Protein AF-A0A6J8CSI6-F1 (afdb_monomer_lite)

Sequence (151 aa):
MTGPKVNTLQDPSQQETFNSVSVGCPEGFSSGYVRWDTKDNSYSRCNQASGYYPSGTYSTDIKMDFCCRNDSDPSIPITLPRDQPLYLVRNNGSKQCQQVNGMTSKEEYITWDNANNSQLYKNYKITSDIHPLVNVTSDFDITMYFCYYYK

Organism: Mytilus coruscus (NCBI:txid42192)

Secondary structure (DSSP, 8-state):
-----------SS-SS--S-TTS-PPTTPEEEEEEEEBS-TT-TTS----SS--SEEESSEEEEEEEE---S-TTSPBP---SS-EEEEPBTT-SSPPPBTT-EEEEEEEEE-B-SSTTTGGG-EE--SS-B-EEE-TT--EEEEEEEEE-

InterPro domains:
  IPR031569 Apextrin, C-terminal domain [PF16977] (24-149)

Radius of gyration: 15.81 Å; chains: 1; bounding box: 42×31×40 Å

pLDDT: mean 73.25, std 20.25, range [21.98, 97.12]

Structure (mmCIF, N/CA/C/O backbone):
data_AF-A0A6J8CSI6-F1
#
_entry.id   AF-A0A6J8CSI6-F1
#
loop_
_atom_site.group_PDB
_atom_site.id
_atom_site.type_symbol
_atom_site.label_atom_id
_atom_site.label_alt_id
_atom_site.label_comp_id
_atom_site.label_asym_id
_atom_site.label_entity_id
_atom_site.label_seq_id
_atom_site.pdbx_PDB_ins_code
_atom_site.Cartn_x
_atom_site.Cartn_y
_atom_site.Cartn_z
_atom_site.occupancy
_atom_site.B_iso_or_equiv
_atom_site.auth_seq_id
_atom_site.auth_comp_id
_atom_site.auth_asym_id
_atom_site.auth_atom_id
_atom_site.pdbx_PDB_model_num
ATOM 1 N N . MET A 1 1 ? 20.335 -11.585 10.496 1.00 26.05 1 MET A N 1
ATOM 2 C CA . MET A 1 1 ? 19.482 -10.433 10.848 1.00 26.05 1 MET A CA 1
ATOM 3 C C . MET A 1 1 ? 18.056 -10.831 10.525 1.00 26.05 1 MET A C 1
ATOM 5 O O . MET A 1 1 ? 17.753 -11.084 9.369 1.00 26.05 1 MET A O 1
ATOM 9 N N . THR A 1 2 ? 17.232 -11.046 11.543 1.00 24.75 2 THR A N 1
ATOM 10 C CA . THR A 1 2 ? 15.813 -11.387 11.397 1.00 24.75 2 THR A CA 1
ATOM 11 C C . THR A 1 2 ? 15.050 -10.125 11.014 1.00 24.75 2 THR A C 1
ATOM 13 O O . THR A 1 2 ? 14.902 -9.233 11.845 1.00 24.75 2 THR A O 1
ATOM 16 N N . GLY A 1 3 ? 14.626 -10.035 9.752 1.00 22.56 3 GLY A N 1
ATOM 17 C CA . GLY A 1 3 ? 13.708 -8.994 9.295 1.00 22.56 3 GLY A CA 1
ATOM 18 C C . GLY A 1 3 ? 12.338 -9.110 9.979 1.00 22.56 3 GLY A C 1
ATOM 19 O O . GLY A 1 3 ? 12.029 -10.160 10.559 1.00 22.56 3 GLY A O 1
ATOM 20 N N . PRO A 1 4 ? 11.523 -8.043 9.952 1.00 23.41 4 PRO A N 1
ATOM 21 C CA . PRO A 1 4 ? 10.185 -8.067 10.526 1.00 23.41 4 PRO A CA 1
ATOM 22 C C . PRO A 1 4 ? 9.361 -9.177 9.866 1.00 23.41 4 PRO A C 1
ATOM 24 O O . PRO A 1 4 ? 9.252 -9.256 8.644 1.00 23.41 4 PRO A O 1
ATOM 27 N N . LYS A 1 5 ? 8.796 -10.061 10.692 1.00 21.98 5 LYS A N 1
ATOM 28 C CA . LYS A 1 5 ? 7.799 -11.041 10.262 1.00 21.98 5 LYS A CA 1
ATOM 29 C C . LYS A 1 5 ? 6.536 -10.267 9.893 1.00 21.98 5 LYS A C 1
ATOM 31 O O . LYS A 1 5 ? 5.749 -9.931 10.773 1.00 21.98 5 LYS A O 1
ATOM 36 N N . VAL A 1 6 ? 6.364 -9.939 8.617 1.00 30.02 6 VAL A N 1
ATOM 37 C CA . VAL A 1 6 ? 5.088 -9.422 8.125 1.00 30.02 6 VAL A CA 1
ATOM 38 C C . VAL A 1 6 ? 4.149 -10.620 8.069 1.00 30.02 6 VAL A C 1
ATOM 40 O O . VAL A 1 6 ? 4.304 -11.495 7.222 1.00 30.02 6 VAL A O 1
ATOM 43 N N . ASN A 1 7 ? 3.224 -10.707 9.025 1.00 27.69 7 ASN A N 1
ATOM 44 C CA . ASN A 1 7 ? 2.122 -11.659 8.966 1.00 27.69 7 ASN A CA 1
ATOM 45 C C . ASN A 1 7 ? 1.284 -11.315 7.727 1.00 27.69 7 ASN A C 1
ATOM 47 O O . ASN A 1 7 ? 0.439 -10.424 7.767 1.00 27.69 7 ASN A O 1
ATOM 51 N N . THR A 1 8 ? 1.542 -11.986 6.608 1.00 34.19 8 THR A N 1
ATOM 52 C CA . THR A 1 8 ? 0.635 -11.993 5.461 1.00 34.19 8 THR A CA 1
ATOM 53 C C . THR A 1 8 ? -0.650 -12.671 5.916 1.00 34.19 8 THR A C 1
ATOM 55 O O . THR A 1 8 ? -0.656 -13.878 6.166 1.00 34.19 8 THR A O 1
ATOM 58 N N . LEU A 1 9 ? -1.713 -11.888 6.091 1.00 34.28 9 LEU A N 1
ATOM 59 C CA . LEU A 1 9 ? -3.034 -12.405 6.423 1.00 34.28 9 LEU A CA 1
ATOM 60 C C . LEU A 1 9 ? -3.472 -13.393 5.335 1.00 34.28 9 LEU A C 1
ATOM 62 O O . LEU A 1 9 ? -3.571 -13.050 4.159 1.00 34.28 9 LEU A O 1
ATOM 66 N N . GLN A 1 10 ? -3.701 -14.632 5.756 1.00 33.25 10 GLN A N 1
ATOM 67 C CA . GLN A 1 10 ? -4.345 -15.691 4.991 1.00 33.25 10 GLN A CA 1
ATOM 68 C C . GLN A 1 10 ? -5.776 -15.794 5.560 1.00 33.25 10 GLN A C 1
ATOM 70 O O . GLN A 1 10 ? -5.922 -16.113 6.733 1.00 33.25 10 GLN A O 1
ATOM 75 N N . ASP A 1 11 ? -6.760 -15.383 4.748 1.00 30.73 11 ASP A N 1
ATOM 76 C CA . ASP A 1 11 ? -8.250 -15.398 4.838 1.00 30.73 11 ASP A CA 1
ATOM 77 C C . ASP A 1 11 ? -8.899 -15.933 6.135 1.00 30.73 11 ASP A C 1
ATOM 79 O O . ASP A 1 11 ? -8.541 -17.023 6.588 1.00 30.73 11 ASP A O 1
ATOM 83 N N . PRO A 1 12 ? -9.942 -15.277 6.694 1.00 33.59 12 PRO A N 1
ATOM 84 C CA . PRO A 1 12 ? -11.258 -15.234 6.044 1.00 33.59 12 PRO A CA 1
ATOM 85 C C . PRO A 1 12 ? -11.983 -13.885 6.222 1.00 33.59 12 PRO A C 1
ATOM 87 O O . PRO A 1 12 ? -12.328 -13.504 7.340 1.00 33.59 12 PRO A O 1
ATOM 90 N N . SER A 1 13 ? -12.324 -13.223 5.117 1.00 32.31 13 SER A N 1
ATOM 91 C CA . SER A 1 13 ? -13.217 -12.048 5.023 1.00 32.31 13 SER A CA 1
ATOM 92 C C . SER A 1 13 ? -12.633 -10.661 5.375 1.00 32.31 13 SER A C 1
ATOM 94 O O . SER A 1 13 ? -12.119 -10.429 6.462 1.00 32.31 13 SER A O 1
ATOM 96 N N . GLN A 1 14 ? -12.884 -9.715 4.455 1.00 36.75 14 GLN A N 1
ATOM 97 C CA . GLN A 1 14 ? -12.783 -8.243 4.544 1.00 36.75 14 GLN A CA 1
ATOM 98 C C . GLN A 1 14 ? -11.458 -7.567 4.102 1.00 36.75 14 GLN A C 1
ATOM 100 O O . GLN A 1 14 ? -10.428 -7.664 4.751 1.00 36.75 14 GLN A O 1
ATOM 105 N N . GLN A 1 15 ? -11.601 -6.819 2.994 1.00 44.69 15 GLN A N 1
ATOM 106 C CA . GLN A 1 15 ? -10.930 -5.589 2.521 1.00 44.69 15 GLN A CA 1
ATOM 107 C C . GLN A 1 15 ? -9.385 -5.454 2.466 1.00 44.69 15 GLN A C 1
ATOM 109 O O . GLN A 1 15 ? -8.682 -5.466 3.466 1.00 44.69 15 GLN A O 1
ATOM 114 N N . GLU A 1 16 ? -8.939 -5.163 1.233 1.00 47.81 16 GLU A N 1
ATOM 115 C CA . GLU A 1 16 ? -7.626 -4.750 0.697 1.00 47.81 16 GLU A CA 1
ATOM 116 C C . GLU A 1 16 ? -6.418 -5.722 0.675 1.00 47.81 16 GLU A C 1
ATOM 118 O O . GLU A 1 16 ? -5.727 -5.972 1.658 1.00 47.81 16 GLU A O 1
ATOM 123 N N . THR A 1 17 ? -6.099 -6.142 -0.562 1.00 42.50 17 THR A N 1
ATOM 124 C CA . THR A 1 17 ? -4.914 -6.832 -1.119 1.00 42.50 17 THR A CA 1
ATOM 125 C C . THR A 1 17 ? -4.515 -8.179 -0.553 1.00 42.50 17 THR A C 1
ATOM 127 O O . THR A 1 17 ? -3.642 -8.320 0.299 1.00 42.50 17 THR A O 1
ATOM 130 N N . PHE A 1 18 ? -5.094 -9.196 -1.188 1.00 47.25 18 PHE A N 1
ATOM 131 C CA . PHE A 1 18 ? -4.645 -10.569 -1.101 1.00 47.25 18 PHE A CA 1
ATOM 132 C C . PHE A 1 18 ? -3.400 -10.815 -1.938 1.00 47.25 18 PHE A C 1
ATOM 134 O O . PHE A 1 18 ? -3.234 -10.293 -3.037 1.00 47.25 18 PHE A O 1
ATOM 141 N N . ASN A 1 19 ? -2.568 -11.688 -1.403 1.00 47.78 19 ASN A N 1
ATOM 142 C CA . ASN A 1 19 ? -1.268 -12.023 -1.931 1.00 47.78 19 ASN A CA 1
ATOM 143 C C . ASN A 1 19 ? -1.128 -13.545 -2.084 1.00 47.78 19 ASN A C 1
ATOM 145 O O . ASN A 1 19 ? -0.086 -14.144 -1.833 1.00 47.78 19 ASN A O 1
ATOM 149 N N . SER A 1 20 ? -2.211 -14.185 -2.524 1.00 43.81 20 SER A N 1
ATOM 150 C CA . SER A 1 20 ? -2.239 -15.583 -2.958 1.00 43.81 20 SER A CA 1
ATOM 151 C C . SER A 1 20 ? -3.244 -15.730 -4.101 1.00 43.81 20 SER A C 1
ATOM 153 O O . SER A 1 20 ? -4.402 -16.050 -3.866 1.00 43.81 20 SER A O 1
ATOM 155 N N . VAL A 1 21 ? -2.839 -15.449 -5.343 1.00 47.12 21 VAL A N 1
ATOM 156 C CA . VAL A 1 21 ? -3.699 -15.691 -6.518 1.00 47.12 21 VAL A CA 1
ATOM 157 C C . VAL A 1 21 ? -3.323 -17.033 -7.144 1.00 47.12 21 VAL A C 1
ATOM 159 O O . VAL A 1 21 ? -2.756 -17.096 -8.229 1.00 47.12 21 VAL A O 1
ATOM 162 N N . SER A 1 22 ? -3.641 -18.135 -6.462 1.00 48.97 22 SER A N 1
ATOM 163 C CA . SER A 1 22 ? -3.921 -19.395 -7.170 1.00 48.97 22 SER A CA 1
ATOM 164 C C . SER A 1 22 ? -5.412 -19.530 -7.522 1.00 48.97 22 SER A C 1
ATOM 166 O O . SER A 1 22 ? -5.770 -20.407 -8.303 1.00 48.97 22 SER A O 1
ATOM 168 N N . VAL A 1 23 ? -6.276 -18.638 -6.999 1.00 57.59 23 VAL A N 1
ATOM 169 C CA . VAL A 1 23 ? -7.747 -18.693 -7.125 1.00 57.59 23 VAL A CA 1
ATOM 170 C C . VAL A 1 23 ? -8.359 -17.287 -7.298 1.00 57.59 23 VAL A C 1
ATOM 172 O O . VAL A 1 23 ? -9.206 -16.877 -6.520 1.00 57.59 23 VAL A O 1
ATOM 175 N N . GLY A 1 24 ? -7.932 -16.520 -8.308 1.00 70.12 24 GLY A N 1
ATOM 176 C CA . GLY A 1 24 ? -8.562 -15.232 -8.668 1.00 70.12 24 GLY A CA 1
ATOM 177 C C . GLY A 1 24 ? -8.645 -14.185 -7.539 1.00 70.12 24 GLY A C 1
ATOM 178 O O . GLY A 1 24 ? -8.070 -14.353 -6.467 1.00 70.12 24 GLY A O 1
ATOM 179 N N . CYS A 1 25 ? -9.338 -13.072 -7.792 1.00 77.88 25 CYS A N 1
ATOM 180 C CA . CYS A 1 25 ? -9.702 -12.128 -6.733 1.00 77.88 25 CYS A CA 1
ATOM 181 C C . CYS A 1 25 ? -11.088 -12.463 -6.168 1.00 77.88 25 CYS A C 1
ATOM 183 O O . CYS A 1 25 ? -11.946 -12.912 -6.935 1.00 77.88 25 CYS A O 1
ATOM 185 N N . PRO A 1 26 ? -11.337 -12.228 -4.864 1.00 81.88 26 PRO A N 1
ATOM 186 C CA . PRO A 1 26 ? -12.674 -12.368 -4.297 1.00 81.88 26 PRO A CA 1
ATOM 187 C C . PRO A 1 26 ? -13.692 -11.467 -5.009 1.00 81.88 26 PRO A C 1
ATOM 189 O O . PRO A 1 26 ? -13.332 -10.455 -5.615 1.00 81.88 26 PRO A O 1
ATOM 192 N N . GLU A 1 27 ? -14.978 -11.802 -4.905 1.00 80.31 27 GLU A N 1
ATOM 193 C CA . GLU A 1 27 ? -16.047 -10.992 -5.495 1.00 80.31 27 GLU A CA 1
ATOM 194 C C . GLU A 1 27 ? -15.988 -9.535 -4.999 1.00 80.31 27 GLU A C 1
ATOM 196 O O . GLU A 1 27 ? -15.794 -9.265 -3.810 1.00 80.31 27 GLU A O 1
ATOM 201 N N . GLY A 1 28 ? -16.121 -8.589 -5.933 1.00 79.94 28 GLY A N 1
ATOM 202 C CA . GLY A 1 28 ? -16.016 -7.152 -5.664 1.00 79.94 28 GLY A CA 1
ATOM 203 C C . GLY A 1 28 ? -14.586 -6.601 -5.628 1.00 79.94 28 GLY A C 1
ATOM 204 O O . GLY A 1 28 ? -14.420 -5.394 -5.479 1.00 79.94 28 GLY A O 1
ATOM 205 N N . PHE A 1 29 ? -13.557 -7.438 -5.794 1.00 84.31 29 PHE A N 1
ATOM 206 C CA . PHE A 1 29 ? -12.168 -6.992 -5.895 1.00 84.31 29 PHE A CA 1
ATOM 207 C C . PHE A 1 29 ? -11.671 -6.983 -7.343 1.00 84.31 29 PHE A C 1
ATOM 209 O O . PHE A 1 29 ? -11.912 -7.903 -8.124 1.00 84.31 29 PHE A O 1
ATOM 216 N N . SER A 1 30 ? -10.903 -5.951 -7.673 1.00 84.94 30 SER A N 1
ATOM 217 C CA . SER A 1 30 ? -10.187 -5.794 -8.934 1.00 84.94 30 SER A CA 1
ATOM 218 C C . SER A 1 30 ? -8.786 -6.381 -8.821 1.00 84.94 30 SER A C 1
ATOM 220 O O . SER A 1 30 ? -8.018 -6.014 -7.927 1.00 84.94 30 SER A O 1
ATOM 222 N N . SER A 1 31 ? -8.447 -7.284 -9.740 1.00 88.19 31 SER A N 1
ATOM 223 C CA . SER A 1 31 ? -7.098 -7.832 -9.864 1.00 88.19 31 SER A CA 1
ATOM 224 C C . SER A 1 31 ? -6.162 -6.850 -10.551 1.00 88.19 31 SER A C 1
ATOM 226 O O . SER A 1 31 ? -6.532 -6.236 -11.552 1.00 88.19 31 SER A O 1
ATOM 228 N N . GLY A 1 32 ? -4.917 -6.799 -10.107 1.00 89.12 32 GLY A N 1
ATOM 229 C CA . GLY A 1 32 ? -3.861 -6.094 -10.814 1.00 89.12 32 GLY A CA 1
ATOM 230 C C . GLY A 1 32 ? -2.489 -6.509 -10.319 1.00 89.12 32 GLY A C 1
ATOM 231 O O . GLY A 1 32 ? -2.346 -7.424 -9.514 1.00 89.12 32 GLY A O 1
ATOM 232 N N . TYR A 1 33 ? -1.471 -5.825 -10.818 1.00 88.19 33 TYR A N 1
ATOM 233 C CA . TYR A 1 33 ? -0.116 -5.938 -10.305 1.00 88.19 33 TYR A CA 1
ATOM 234 C C . TYR A 1 33 ? 0.588 -4.590 -10.305 1.00 88.19 33 TYR A C 1
ATOM 236 O O . TYR A 1 33 ? 0.305 -3.735 -11.151 1.00 88.19 33 TYR A O 1
ATOM 244 N N . VAL A 1 34 ? 1.536 -4.441 -9.384 1.00 87.00 34 VAL A N 1
ATOM 245 C CA . VAL A 1 34 ? 2.568 -3.405 -9.401 1.00 87.00 34 VAL A CA 1
ATOM 246 C C . VAL A 1 34 ? 3.908 -4.074 -9.687 1.00 87.00 34 VAL A C 1
ATOM 248 O O . VAL A 1 34 ? 4.200 -5.134 -9.133 1.00 87.00 34 VAL A O 1
ATOM 251 N N . ARG A 1 35 ? 4.713 -3.503 -10.584 1.00 86.88 35 ARG A N 1
ATOM 252 C CA . ARG A 1 35 ? 6.065 -3.998 -10.861 1.00 86.88 35 ARG A CA 1
ATOM 253 C C . ARG A 1 35 ? 7.085 -2.872 -10.883 1.00 86.88 35 ARG A C 1
ATOM 255 O O . ARG A 1 35 ? 6.742 -1.768 -11.303 1.00 86.88 35 ARG A O 1
ATOM 262 N N . TRP A 1 36 ? 8.314 -3.180 -10.494 1.00 82.62 36 TRP A N 1
ATOM 263 C CA . TRP A 1 36 ? 9.490 -2.328 -10.648 1.00 82.62 36 TRP A CA 1
ATOM 264 C C . TRP A 1 36 ? 10.768 -3.166 -10.615 1.00 82.62 36 TRP A C 1
ATOM 266 O O . TRP A 1 36 ? 10.770 -4.308 -10.144 1.00 82.62 36 TRP A O 1
ATOM 276 N N . ASP A 1 37 ? 11.859 -2.577 -11.088 1.00 77.00 37 ASP A N 1
ATOM 277 C CA . ASP A 1 37 ? 13.154 -3.240 -11.134 1.00 77.00 37 ASP A CA 1
ATOM 278 C C . ASP A 1 37 ? 13.903 -2.939 -9.837 1.00 77.00 37 ASP A C 1
ATOM 280 O O . ASP A 1 37 ? 14.032 -1.786 -9.425 1.00 77.00 37 ASP A O 1
ATOM 284 N N . THR A 1 38 ? 14.438 -3.962 -9.179 1.00 64.88 38 THR A N 1
ATOM 285 C CA . THR A 1 38 ? 15.373 -3.728 -8.074 1.00 64.88 38 THR A CA 1
ATOM 286 C C . THR A 1 38 ? 16.753 -3.528 -8.669 1.00 64.88 38 THR A C 1
ATOM 288 O O . THR A 1 38 ? 17.245 -4.383 -9.407 1.00 64.88 38 THR A O 1
ATOM 291 N N . LYS A 1 39 ? 17.382 -2.399 -8.367 1.00 60.62 39 LYS A N 1
ATOM 292 C CA . LYS A 1 39 ? 18.731 -2.046 -8.809 1.00 60.62 39 LYS A CA 1
ATOM 293 C C . LYS A 1 39 ? 19.768 -3.084 -8.356 1.00 60.62 39 LYS A C 1
ATOM 295 O O . LYS A 1 39 ? 20.284 -2.976 -7.258 1.00 60.62 39 LYS A O 1
ATOM 300 N N . ASP A 1 40 ? 20.052 -4.087 -9.185 1.00 53.66 40 ASP A N 1
ATOM 301 C CA . ASP A 1 40 ? 21.389 -4.640 -9.449 1.00 53.66 40 ASP A CA 1
ATOM 302 C C . ASP A 1 40 ? 21.297 -5.885 -10.346 1.00 53.66 40 ASP A C 1
ATOM 304 O O . ASP A 1 40 ? 21.178 -7.030 -9.910 1.00 53.66 40 ASP A O 1
ATOM 308 N N . ASN A 1 41 ? 21.476 -5.675 -11.641 1.00 47.50 41 ASN A N 1
ATOM 309 C CA . ASN A 1 41 ? 21.827 -6.714 -12.605 1.00 47.50 41 ASN A CA 1
ATOM 310 C C . ASN A 1 41 ? 23.227 -7.330 -12.348 1.00 47.50 41 ASN A C 1
ATOM 312 O O . ASN A 1 41 ? 23.619 -8.255 -13.059 1.00 47.50 41 ASN A O 1
ATOM 316 N N . SER A 1 42 ? 23.962 -6.875 -11.320 1.00 44.69 42 SER A N 1
ATOM 317 C CA . SER A 1 42 ? 25.239 -7.455 -10.881 1.00 44.69 42 SER A CA 1
ATOM 318 C C . SER A 1 42 ? 25.144 -8.363 -9.637 1.00 44.69 42 SER A C 1
ATOM 320 O O . SER A 1 42 ? 26.047 -9.166 -9.401 1.00 44.69 42 SER A O 1
ATOM 322 N N . TYR A 1 43 ? 24.028 -8.333 -8.895 1.00 43.78 43 TYR A N 1
ATOM 323 C CA . TYR A 1 43 ? 23.794 -9.162 -7.704 1.00 43.78 43 TYR A CA 1
ATOM 324 C C . TYR A 1 43 ? 22.447 -9.891 -7.792 1.00 43.78 43 TYR A C 1
ATOM 326 O O . TYR A 1 43 ? 21.517 -9.660 -7.023 1.00 43.78 43 TYR A O 1
ATOM 334 N N . SER A 1 44 ? 22.385 -10.899 -8.662 1.00 45.66 44 SER A N 1
ATOM 335 C CA . SER A 1 44 ? 21.306 -11.901 -8.766 1.00 45.66 44 SER A CA 1
ATOM 336 C C . SER A 1 44 ? 21.083 -12.758 -7.497 1.00 45.66 44 SER A C 1
ATOM 338 O O . SER A 1 44 ? 20.478 -13.827 -7.556 1.00 45.66 44 SER A O 1
ATOM 340 N N . ARG A 1 45 ? 21.583 -12.321 -6.333 1.00 45.22 45 ARG A N 1
ATOM 341 C CA . ARG A 1 45 ? 21.558 -13.040 -5.051 1.00 45.22 45 ARG A CA 1
ATOM 342 C C . ARG A 1 45 ? 20.684 -12.383 -3.974 1.00 45.22 45 ARG A C 1
ATOM 344 O O . ARG A 1 45 ? 20.461 -13.027 -2.955 1.00 45.22 45 ARG A O 1
ATOM 351 N N . CYS A 1 46 ? 20.175 -11.164 -4.180 1.00 47.81 46 CYS A N 1
ATOM 352 C CA . CYS A 1 46 ? 19.428 -10.431 -3.143 1.00 47.81 46 CYS A CA 1
ATOM 353 C C . CYS A 1 46 ? 17.900 -10.614 -3.191 1.00 47.81 46 CYS A C 1
ATOM 355 O O . CYS A 1 46 ? 17.236 -10.340 -2.198 1.00 47.81 46 CYS A O 1
ATOM 357 N N . ASN A 1 47 ? 17.346 -11.150 -4.283 1.00 52.22 47 ASN A N 1
ATOM 358 C CA . ASN A 1 47 ? 15.894 -11.318 -4.456 1.00 52.22 47 ASN A CA 1
ATOM 359 C C . ASN A 1 47 ? 15.400 -12.736 -4.135 1.00 52.22 47 ASN A C 1
ATOM 361 O O . ASN A 1 47 ? 14.394 -13.193 -4.668 1.00 52.22 47 ASN A O 1
ATOM 365 N N . GLN A 1 48 ? 16.105 -13.461 -3.262 1.00 53.22 48 GLN A N 1
ATOM 366 C CA . GLN A 1 48 ? 15.638 -14.766 -2.798 1.00 53.22 48 GLN A CA 1
ATOM 367 C C . GLN A 1 48 ? 14.447 -14.577 -1.851 1.00 53.22 48 GLN A C 1
ATOM 369 O O . GLN A 1 48 ? 14.613 -14.404 -0.643 1.00 53.22 48 GLN A O 1
ATOM 374 N N . ALA A 1 49 ? 13.236 -14.608 -2.407 1.00 56.34 49 ALA A N 1
ATOM 375 C CA . ALA A 1 49 ? 12.019 -14.671 -1.614 1.00 56.34 49 ALA A CA 1
ATOM 376 C C . ALA A 1 49 ? 11.997 -15.988 -0.819 1.00 56.34 49 ALA A C 1
ATOM 378 O O . ALA A 1 49 ? 12.093 -17.081 -1.379 1.00 56.34 49 ALA A O 1
ATOM 379 N N . SER A 1 50 ? 11.895 -15.884 0.504 1.00 57.66 50 SER A N 1
ATOM 380 C CA . SER A 1 50 ? 11.722 -17.019 1.412 1.00 57.66 50 SER A CA 1
ATOM 381 C C . SER A 1 50 ? 10.736 -16.640 2.517 1.00 57.66 50 SER A C 1
ATOM 383 O O . SER A 1 50 ? 10.570 -15.463 2.831 1.00 57.66 50 SER A O 1
ATOM 385 N N . GLY A 1 51 ? 10.057 -17.631 3.096 1.00 61.66 51 GLY A N 1
ATOM 386 C CA . GLY A 1 51 ? 8.961 -17.392 4.039 1.00 61.66 51 GLY A CA 1
ATOM 387 C C . GLY A 1 51 ? 7.636 -17.093 3.335 1.00 61.66 51 GLY A C 1
ATOM 388 O O . GLY A 1 51 ? 7.430 -17.510 2.197 1.00 61.66 51 GLY A O 1
ATOM 389 N N . TYR A 1 52 ? 6.730 -16.407 4.030 1.00 58.41 52 TYR A N 1
ATOM 390 C CA . TYR A 1 52 ? 5.471 -15.955 3.447 1.00 58.41 52 TYR A CA 1
ATOM 391 C C . TYR A 1 52 ? 5.673 -14.588 2.812 1.00 58.41 52 TYR A C 1
ATOM 393 O O . TYR A 1 52 ? 6.131 -13.654 3.471 1.00 58.41 52 TYR A O 1
ATOM 401 N N . TYR A 1 53 ? 5.346 -14.480 1.533 1.00 66.19 53 TYR A N 1
ATOM 402 C CA . TYR A 1 53 ? 5.473 -13.242 0.791 1.00 66.19 53 TYR A CA 1
ATOM 403 C C . TYR A 1 53 ? 4.264 -13.033 -0.117 1.00 66.19 53 TYR A C 1
ATOM 405 O O . TYR A 1 53 ? 3.523 -13.979 -0.405 1.00 66.19 53 TYR A O 1
ATOM 413 N N . PRO A 1 54 ? 4.071 -11.777 -0.540 1.00 72.00 54 PRO A N 1
ATOM 414 C CA . PRO A 1 54 ? 3.131 -11.394 -1.563 1.00 72.00 54 PRO A CA 1
ATOM 415 C C . PRO A 1 54 ? 3.054 -12.317 -2.798 1.00 72.00 54 PRO A C 1
ATOM 417 O O . PRO A 1 54 ? 4.047 -12.917 -3.190 1.00 72.00 54 PRO A O 1
ATOM 420 N N . SER A 1 55 ? 1.886 -12.461 -3.431 1.00 75.06 55 SER A N 1
ATOM 421 C CA . SER A 1 55 ? 1.823 -13.163 -4.718 1.00 75.06 55 SER A CA 1
ATOM 422 C C . SER A 1 55 ? 2.554 -12.347 -5.750 1.00 75.06 55 SER A C 1
ATOM 424 O O . SER A 1 55 ? 2.413 -11.127 -5.788 1.00 75.06 55 SER A O 1
ATOM 426 N N . GLY A 1 56 ? 3.326 -13.013 -6.598 1.00 76.06 56 GLY A N 1
ATOM 427 C CA . GLY A 1 56 ? 4.136 -12.273 -7.534 1.00 76.06 56 GLY A CA 1
ATOM 428 C C . GLY A 1 56 ? 5.341 -13.014 -8.063 1.00 76.06 56 GLY A C 1
ATOM 429 O O . GLY A 1 56 ? 5.477 -14.232 -7.960 1.00 76.06 56 GLY A O 1
ATOM 430 N N . THR A 1 57 ? 6.236 -12.237 -8.652 1.00 79.62 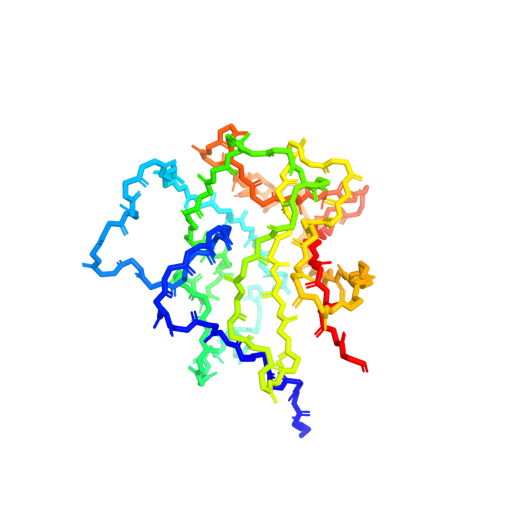57 THR A N 1
ATOM 431 C CA . THR A 1 57 ? 7.533 -12.690 -9.142 1.00 79.62 57 THR A CA 1
ATOM 432 C C . THR A 1 57 ? 8.604 -11.825 -8.496 1.00 79.62 57 THR A C 1
ATOM 434 O O . THR A 1 57 ? 8.575 -10.608 -8.635 1.00 79.62 57 THR A O 1
ATOM 437 N N . TYR A 1 58 ? 9.540 -12.461 -7.794 1.00 75.75 58 TYR A N 1
ATOM 438 C CA . TYR A 1 58 ? 10.634 -11.808 -7.068 1.00 75.75 58 TYR A CA 1
ATOM 439 C C . TYR A 1 58 ? 11.934 -12.391 -7.603 1.00 75.75 58 TYR A C 1
ATOM 441 O O . TYR A 1 58 ? 12.474 -13.345 -7.052 1.00 75.75 58 TYR A O 1
ATOM 449 N N . SER A 1 59 ? 12.360 -11.915 -8.770 1.00 71.62 59 SER A N 1
ATOM 450 C CA . SER A 1 59 ? 13.559 -12.429 -9.442 1.00 71.62 59 SER A CA 1
ATOM 451 C C . SER A 1 59 ? 14.466 -11.273 -9.828 1.00 71.62 59 SER A C 1
ATOM 453 O O . SER A 1 59 ? 15.019 -10.646 -8.941 1.00 71.62 59 SER A O 1
ATOM 455 N N . THR A 1 60 ? 14.638 -10.960 -11.106 1.00 68.69 60 THR A N 1
ATOM 456 C CA . THR A 1 60 ? 15.333 -9.739 -11.537 1.00 68.69 60 THR A CA 1
ATOM 457 C C . THR A 1 60 ? 14.489 -8.494 -11.256 1.00 68.69 60 THR A C 1
ATOM 459 O O . THR A 1 60 ? 15.023 -7.485 -10.803 1.00 68.69 60 THR A O 1
ATOM 462 N N . ASP A 1 61 ? 13.170 -8.625 -11.407 1.00 73.50 61 ASP A N 1
ATOM 463 C CA . ASP A 1 61 ? 12.190 -7.583 -11.111 1.00 73.50 61 ASP A CA 1
ATOM 464 C C . ASP A 1 61 ? 11.343 -8.010 -9.902 1.00 73.50 61 ASP A C 1
ATOM 466 O O . ASP A 1 61 ? 11.161 -9.211 -9.647 1.00 73.50 61 ASP A O 1
ATOM 470 N N . ILE A 1 62 ? 10.791 -7.028 -9.185 1.00 78.69 62 ILE A N 1
ATOM 471 C CA . ILE A 1 62 ? 9.686 -7.243 -8.250 1.00 78.69 62 ILE A CA 1
ATOM 472 C C . ILE A 1 62 ? 8.390 -7.012 -9.015 1.00 78.69 62 ILE A C 1
ATOM 474 O O . ILE A 1 62 ? 8.138 -5.929 -9.534 1.00 78.69 62 ILE A O 1
ATOM 478 N N . LYS A 1 63 ? 7.533 -8.027 -9.039 1.00 84.19 63 LYS A N 1
ATOM 479 C CA . LYS A 1 63 ? 6.133 -7.936 -9.445 1.00 84.19 63 LYS A CA 1
ATOM 480 C C . LYS A 1 63 ? 5.290 -8.430 -8.281 1.00 84.19 63 LYS A C 1
ATOM 482 O O . LYS A 1 63 ? 5.448 -9.578 -7.893 1.00 84.19 63 LYS A O 1
ATOM 487 N N . MET A 1 64 ? 4.395 -7.596 -7.767 1.00 84.50 64 MET A N 1
ATOM 488 C CA . MET A 1 64 ? 3.395 -7.959 -6.762 1.00 84.50 64 MET A CA 1
ATOM 489 C C . MET A 1 64 ? 2.010 -7.952 -7.391 1.00 84.50 64 MET A C 1
ATOM 491 O O . MET A 1 64 ? 1.561 -6.911 -7.869 1.00 84.50 64 MET A O 1
ATOM 495 N N . ASP A 1 65 ? 1.354 -9.105 -7.382 1.00 84.62 65 ASP A N 1
ATOM 496 C CA . ASP A 1 65 ? -0.044 -9.277 -7.753 1.00 84.62 65 ASP A CA 1
ATOM 497 C C . ASP A 1 65 ? -0.940 -8.898 -6.567 1.00 84.62 65 ASP A C 1
ATOM 499 O O . ASP A 1 65 ? -0.617 -9.176 -5.416 1.00 84.62 65 ASP A O 1
ATOM 503 N N . PHE A 1 66 ? -2.064 -8.242 -6.837 1.00 83.88 66 PHE A N 1
ATOM 504 C CA . PHE A 1 66 ? -2.952 -7.723 -5.805 1.00 83.88 66 PHE A CA 1
ATOM 505 C C . PHE A 1 66 ? -4.429 -7.849 -6.179 1.00 83.88 66 PHE A C 1
ATOM 507 O O . PHE A 1 66 ? -4.796 -7.918 -7.353 1.00 83.88 66 PHE A O 1
ATOM 514 N N . CYS A 1 67 ? -5.273 -7.786 -5.149 1.00 84.56 67 CYS A N 1
ATOM 515 C CA . CYS A 1 67 ? -6.722 -7.642 -5.255 1.00 84.56 67 CYS A CA 1
ATOM 516 C C . CYS A 1 67 ? -7.182 -6.424 -4.443 1.00 84.56 67 CYS A C 1
ATOM 518 O O . CYS A 1 67 ? -7.107 -6.457 -3.217 1.00 84.56 67 CYS A O 1
ATOM 520 N N . CYS A 1 68 ? -7.681 -5.370 -5.087 1.00 84.12 68 CYS A N 1
ATOM 521 C CA . CYS A 1 68 ? -8.136 -4.140 -4.417 1.00 84.12 68 CYS A CA 1
ATOM 522 C C . CYS A 1 68 ? -9.627 -3.878 -4.646 1.00 84.12 68 CYS A C 1
ATOM 524 O O . CYS A 1 68 ? -10.163 -4.192 -5.705 1.00 84.12 68 CYS A O 1
ATOM 526 N N . ARG A 1 69 ? -10.284 -3.226 -3.694 1.00 83.75 69 ARG A N 1
ATOM 527 C CA . ARG A 1 69 ? -11.625 -2.639 -3.798 1.00 83.75 69 ARG A CA 1
ATOM 528 C C . ARG A 1 69 ? -11.613 -1.246 -3.161 1.00 83.75 69 ARG A C 1
ATOM 530 O O . ARG A 1 69 ? -10.695 -0.867 -2.449 1.00 83.75 69 ARG A O 1
ATOM 537 N N . ASN A 1 70 ? -12.598 -0.421 -3.468 1.00 80.50 70 ASN A N 1
ATOM 538 C CA . ASN A 1 70 ? -12.674 0.955 -2.956 1.00 80.50 70 ASN A CA 1
ATOM 539 C C . ASN A 1 70 ? -14.121 1.382 -2.684 1.00 80.50 70 ASN A C 1
ATOM 541 O O . ASN A 1 70 ? -14.466 2.558 -2.741 1.00 80.50 70 ASN A O 1
ATOM 545 N N . ASP A 1 71 ? -14.976 0.404 -2.423 1.00 76.62 71 ASP A N 1
ATOM 546 C CA . ASP A 1 71 ? -16.424 0.539 -2.324 1.00 76.62 71 ASP A CA 1
ATOM 547 C C . ASP A 1 71 ? -16.920 0.795 -0.887 1.00 76.62 71 ASP A C 1
ATOM 549 O O . ASP A 1 71 ? -18.125 0.756 -0.641 1.00 76.62 71 ASP A O 1
ATOM 553 N N . SER A 1 72 ? -16.021 1.086 0.063 1.00 75.38 72 SER A N 1
ATOM 554 C CA . SER A 1 72 ? -16.376 1.485 1.430 1.00 75.38 72 SER A CA 1
ATOM 555 C C . SER A 1 72 ? -15.688 2.769 1.880 1.00 75.38 72 SER A C 1
ATOM 557 O O . SER A 1 72 ? -14.548 3.060 1.520 1.00 75.38 72 SER A O 1
ATOM 559 N N . ASP A 1 73 ? -16.389 3.525 2.727 1.00 84.25 73 ASP A N 1
ATOM 560 C CA . ASP A 1 73 ? -15.813 4.664 3.435 1.00 84.25 73 ASP A CA 1
ATOM 561 C C . ASP A 1 73 ? -14.844 4.149 4.517 1.00 84.25 73 ASP A C 1
ATOM 563 O O . ASP A 1 73 ? -15.275 3.402 5.402 1.00 84.25 73 ASP A O 1
ATOM 567 N N . PRO A 1 74 ? -13.561 4.560 4.505 1.00 87.62 74 PRO A N 1
ATOM 568 C CA . PRO A 1 74 ? -12.580 4.142 5.505 1.00 87.62 74 PRO A CA 1
ATOM 569 C C . PRO A 1 74 ? -12.941 4.565 6.937 1.00 87.62 74 PRO A C 1
ATOM 571 O O . PRO A 1 74 ? -12.340 4.074 7.886 1.00 87.62 74 PRO A O 1
ATOM 574 N N . SER A 1 75 ? -13.902 5.472 7.120 1.00 88.50 75 SER A N 1
ATOM 575 C CA . SER A 1 75 ? -14.427 5.896 8.426 1.00 88.50 75 SER A CA 1
ATOM 576 C C . SER A 1 75 ? -15.461 4.932 9.007 1.00 88.50 75 SER A C 1
ATOM 578 O O . SER A 1 75 ? -15.859 5.107 10.153 1.00 88.50 75 SER A O 1
ATOM 580 N N . ILE A 1 76 ? -15.940 3.952 8.234 1.00 87.81 76 ILE A N 1
ATOM 581 C CA . ILE A 1 76 ? -16.880 2.931 8.706 1.00 87.81 76 ILE A CA 1
ATOM 582 C C . ILE A 1 76 ? -16.060 1.729 9.183 1.00 87.81 76 ILE A C 1
ATOM 584 O O . ILE A 1 76 ? -15.447 1.067 8.347 1.00 87.81 76 ILE A O 1
ATOM 588 N N . PRO A 1 77 ? -16.026 1.415 10.491 1.00 88.25 77 PRO A N 1
ATOM 589 C CA . PRO A 1 77 ? -15.174 0.351 11.000 1.00 88.25 77 PRO A CA 1
ATOM 590 C C . PRO A 1 77 ? -15.526 -1.034 10.452 1.00 88.25 77 PRO A C 1
ATOM 592 O O . PRO A 1 77 ? -16.679 -1.465 10.521 1.00 88.25 77 PRO A O 1
ATOM 595 N N . ILE A 1 78 ? -14.511 -1.774 10.009 1.00 86.00 78 ILE A N 1
ATOM 596 C CA . ILE A 1 78 ? -14.634 -3.196 9.673 1.00 86.00 78 ILE A CA 1
ATOM 597 C C . ILE A 1 78 ? -14.208 -4.081 10.841 1.00 86.00 78 ILE A C 1
ATOM 599 O O . ILE A 1 78 ? -13.497 -3.663 11.758 1.00 86.00 78 ILE A O 1
ATOM 603 N N . THR A 1 79 ? -14.649 -5.334 10.811 1.00 87.62 79 THR A N 1
ATOM 604 C CA . THR A 1 79 ? -14.241 -6.341 11.792 1.00 87.62 79 THR A CA 1
ATOM 605 C C . THR A 1 79 ? -13.205 -7.256 11.163 1.00 87.62 79 THR A C 1
ATOM 607 O O . THR A 1 79 ? -13.490 -7.897 10.158 1.00 87.62 79 THR A O 1
ATOM 610 N N . LEU A 1 80 ? -12.024 -7.319 11.778 1.00 85.62 80 LEU A N 1
ATOM 611 C CA . LEU A 1 80 ? -10.920 -8.197 11.398 1.00 85.62 80 LEU A CA 1
ATOM 612 C C . LEU A 1 80 ? -10.454 -9.013 12.614 1.00 85.62 80 LEU A C 1
ATOM 614 O O . LEU A 1 80 ? -10.715 -8.609 13.757 1.00 85.62 80 LEU A O 1
ATOM 618 N N . PRO A 1 81 ? -9.739 -10.134 12.405 1.00 87.06 81 PRO A N 1
ATOM 619 C CA . PRO A 1 81 ? -9.020 -10.813 13.476 1.00 87.06 81 PRO A CA 1
ATOM 620 C C . PRO A 1 81 ? -8.075 -9.837 14.184 1.00 87.06 81 PRO A C 1
ATOM 622 O O . PRO A 1 81 ? -7.205 -9.240 13.563 1.00 87.06 81 PRO A O 1
ATOM 625 N N . ARG A 1 82 ? -8.254 -9.659 15.494 1.00 86.06 82 ARG A N 1
ATOM 626 C CA . ARG A 1 82 ? -7.579 -8.609 16.287 1.00 86.06 82 ARG A CA 1
ATOM 627 C C . ARG A 1 82 ? -6.775 -9.157 17.462 1.00 86.06 82 ARG A C 1
ATOM 629 O O . ARG A 1 82 ? -6.503 -8.442 18.431 1.00 86.06 82 ARG A O 1
ATOM 636 N N . ASP A 1 83 ? -6.470 -10.448 17.425 1.00 89.00 83 ASP A N 1
ATOM 637 C CA . ASP A 1 83 ? -5.696 -11.125 18.471 1.00 89.00 83 ASP A CA 1
ATOM 638 C C . ASP A 1 83 ? -4.201 -10.807 18.362 1.00 89.00 83 ASP A C 1
ATOM 640 O O . ASP A 1 83 ? -3.472 -10.912 19.346 1.00 89.00 83 ASP A O 1
ATOM 644 N N . GLN A 1 84 ? -3.756 -10.354 17.186 1.00 88.56 84 GLN A N 1
ATOM 645 C CA . GLN A 1 84 ? -2.406 -9.866 16.925 1.00 88.56 84 GLN A CA 1
ATOM 646 C C . GLN A 1 84 ? -2.459 -8.570 16.107 1.00 88.56 84 GLN A C 1
ATOM 648 O O . GLN A 1 84 ? -3.453 -8.329 15.415 1.00 88.56 84 GLN A O 1
ATOM 653 N N . PRO A 1 85 ? -1.404 -7.738 16.163 1.00 88.44 85 PRO A N 1
ATOM 654 C CA . PRO A 1 85 ? -1.258 -6.630 15.236 1.00 88.44 85 PRO A CA 1
ATOM 655 C C . PRO A 1 85 ? -1.259 -7.108 13.783 1.00 88.44 85 PRO A C 1
ATOM 657 O O . PRO A 1 85 ? -0.759 -8.195 13.478 1.00 88.44 85 PRO A O 1
ATOM 660 N N . LEU A 1 86 ? -1.792 -6.281 12.890 1.00 85.75 86 LEU A N 1
ATOM 661 C CA . LEU A 1 86 ? -1.884 -6.594 11.466 1.00 85.75 86 LEU A CA 1
ATOM 662 C C . LEU A 1 86 ? -1.570 -5.377 10.605 1.00 85.75 86 LEU A C 1
A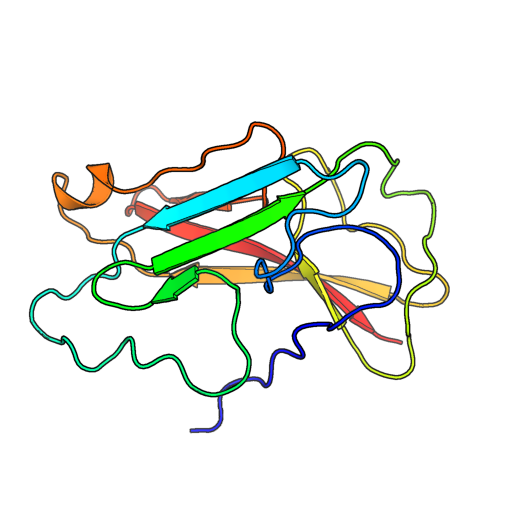TOM 664 O O . LEU A 1 86 ? -1.647 -4.236 11.060 1.00 85.75 86 LEU A O 1
ATOM 668 N N . TYR A 1 87 ? -1.245 -5.648 9.348 1.00 87.31 87 TYR A N 1
ATOM 669 C CA . TYR A 1 87 ? -1.032 -4.642 8.321 1.00 87.31 87 TYR A CA 1
ATOM 670 C C . TYR A 1 87 ? -2.103 -4.771 7.245 1.00 87.31 87 TYR A C 1
ATOM 672 O O . TYR A 1 87 ? -2.347 -5.874 6.760 1.00 87.31 87 TYR A O 1
ATOM 680 N N . LEU A 1 88 ? -2.686 -3.645 6.842 1.00 87.88 88 LEU A N 1
ATOM 681 C CA . LEU A 1 88 ? -3.427 -3.533 5.585 1.00 87.88 88 LEU A CA 1
ATOM 682 C C . LEU A 1 88 ? -2.634 -2.652 4.626 1.00 87.88 88 LEU A C 1
ATOM 684 O O . LEU A 1 88 ? -2.041 -1.659 5.049 1.00 87.88 88 LEU A O 1
ATOM 688 N N . VAL A 1 89 ? -2.624 -2.987 3.340 1.00 88.38 89 V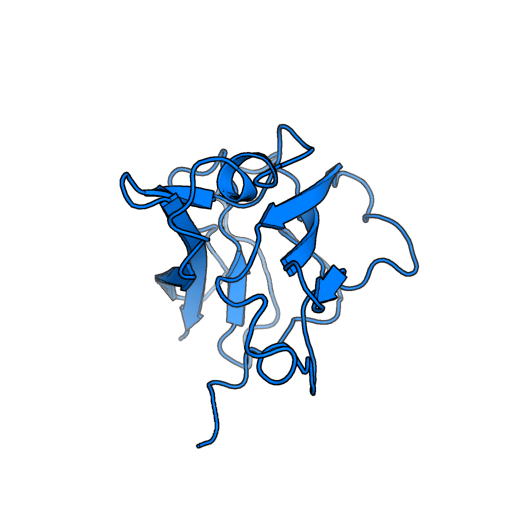AL A N 1
ATOM 689 C CA . VAL A 1 89 ? -2.057 -2.096 2.320 1.00 88.38 89 VAL A CA 1
ATOM 690 C C . VAL A 1 89 ? -3.033 -0.949 2.098 1.00 88.38 89 VAL A C 1
ATOM 692 O O . VAL A 1 89 ? -4.244 -1.154 2.014 1.00 88.38 89 VAL A O 1
ATOM 695 N N . ARG A 1 90 ? -2.525 0.279 2.022 1.00 89.06 90 ARG A N 1
ATOM 696 C CA . ARG A 1 90 ? -3.376 1.446 1.803 1.00 89.06 90 ARG A CA 1
ATOM 697 C C . ARG A 1 90 ? -3.857 1.457 0.356 1.00 89.06 90 ARG A C 1
ATOM 699 O O . ARG A 1 90 ? -3.064 1.255 -0.553 1.00 89.06 90 ARG A O 1
ATOM 706 N N . ASN A 1 91 ? -5.138 1.724 0.142 1.00 87.44 91 ASN A N 1
ATOM 707 C CA . ASN A 1 91 ? -5.722 1.884 -1.189 1.00 87.44 91 ASN A CA 1
ATOM 708 C C . ASN A 1 91 ? -5.438 3.291 -1.755 1.00 87.44 91 ASN A C 1
ATOM 710 O O . ASN A 1 91 ? -5.473 4.272 -1.007 1.00 87.44 91 ASN A O 1
ATOM 714 N N . ASN A 1 92 ? -5.198 3.408 -3.064 1.00 89.00 92 ASN A N 1
ATOM 715 C CA . ASN A 1 92 ? -4.915 4.677 -3.747 1.00 89.00 92 ASN A CA 1
ATOM 716 C C . ASN A 1 92 ? -6.075 5.693 -3.708 1.00 89.00 92 ASN A C 1
ATOM 718 O O . ASN A 1 92 ? -5.839 6.897 -3.795 1.00 89.00 92 ASN A O 1
ATOM 722 N N . GLY A 1 93 ? -7.315 5.229 -3.552 1.00 85.38 93 GLY A N 1
ATOM 723 C CA . GLY A 1 93 ? -8.509 6.059 -3.402 1.00 85.38 93 GLY A CA 1
ATOM 724 C C . GLY A 1 93 ? -8.800 6.502 -1.964 1.00 85.38 93 GLY A C 1
ATOM 725 O O . GLY A 1 93 ? -9.672 7.346 -1.755 1.00 85.38 93 GLY A O 1
ATOM 726 N N . SER A 1 94 ? -8.089 5.968 -0.963 1.00 85.81 94 SER A N 1
ATOM 727 C CA . SER A 1 94 ? -8.366 6.266 0.445 1.00 85.81 94 SER A CA 1
ATOM 728 C C . SER A 1 94 ? -7.508 7.405 0.997 1.00 85.81 94 SER A C 1
ATOM 730 O O . SER A 1 94 ? -6.276 7.374 0.965 1.00 85.81 94 SER A O 1
ATOM 732 N N . LYS A 1 95 ? -8.161 8.387 1.627 1.00 87.25 95 LYS A N 1
ATOM 733 C CA . LYS A 1 95 ? -7.484 9.508 2.301 1.00 87.25 95 LYS A CA 1
ATOM 734 C C . LYS A 1 95 ? -6.909 9.140 3.668 1.00 87.25 95 LYS A C 1
ATOM 736 O O . LYS A 1 95 ? -6.039 9.851 4.156 1.00 87.25 95 LYS A O 1
ATOM 741 N N . GLN A 1 96 ? -7.339 8.033 4.267 1.00 90.00 96 GLN A N 1
ATOM 742 C CA . GLN A 1 96 ? -6.925 7.605 5.608 1.00 90.00 96 GLN A CA 1
ATOM 743 C C . GLN A 1 96 ? -6.863 6.076 5.720 1.00 90.00 96 GLN A C 1
ATOM 745 O O . GLN A 1 96 ? -7.248 5.357 4.798 1.00 90.00 96 GLN A O 1
ATOM 750 N N . CYS A 1 97 ? -6.395 5.571 6.857 1.00 92.44 97 CYS A N 1
ATOM 751 C CA . CYS A 1 97 ? -6.502 4.150 7.164 1.00 92.44 97 CYS A CA 1
ATOM 752 C C . CYS A 1 97 ? -7.962 3.741 7.385 1.00 92.44 97 CYS A C 1
ATOM 754 O O . CYS A 1 97 ? -8.713 4.451 8.051 1.00 92.44 97 CYS A O 1
ATOM 756 N N . GLN A 1 98 ? -8.345 2.584 6.844 1.00 92.00 98 GLN A N 1
ATOM 757 C CA . GLN A 1 98 ? -9.632 1.943 7.115 1.00 92.00 98 GLN A CA 1
ATOM 758 C C . GLN A 1 98 ? -9.774 1.713 8.624 1.00 92.00 98 GLN A C 1
ATOM 760 O O . GLN A 1 98 ? -8.896 1.113 9.232 1.00 92.00 98 GLN A O 1
ATOM 765 N N . GLN A 1 99 ? -10.846 2.167 9.262 1.00 93.19 99 GLN A N 1
ATOM 766 C CA . GLN A 1 99 ? -11.058 1.915 10.684 1.00 93.19 99 GLN A CA 1
ATOM 767 C C . GLN A 1 99 ? -11.316 0.424 10.931 1.00 93.19 99 GLN A C 1
ATOM 769 O O . GLN A 1 99 ? -12.027 -0.229 10.166 1.00 93.19 99 GLN A O 1
ATOM 774 N N . VAL A 1 100 ? -10.750 -0.115 12.012 1.00 91.56 100 VAL A N 1
ATOM 775 C CA . VAL A 1 100 ? -10.930 -1.514 12.427 1.00 91.56 100 VAL A CA 1
ATOM 776 C C . VAL A 1 100 ? -11.456 -1.538 13.858 1.00 91.56 100 VAL A C 1
ATOM 778 O O . VAL A 1 100 ? -10.919 -0.876 14.746 1.00 91.56 100 VAL A O 1
ATOM 781 N N . ASN A 1 101 ? -12.521 -2.303 14.089 1.00 93.75 101 ASN A N 1
ATOM 782 C CA . ASN A 1 101 ? -13.227 -2.342 15.366 1.00 93.75 101 ASN A CA 1
ATOM 783 C C . ASN A 1 101 ? -12.317 -2.722 16.547 1.00 93.75 101 ASN A C 1
ATOM 785 O O . ASN A 1 101 ? -11.907 -3.875 16.722 1.00 93.75 101 ASN A O 1
ATOM 789 N N . GLY A 1 102 ? -12.087 -1.751 17.434 1.00 95.38 102 GLY A N 1
ATOM 790 C CA . GLY A 1 102 ? -11.284 -1.930 18.644 1.00 95.38 102 GLY A CA 1
ATOM 791 C C . GLY A 1 102 ? -9.778 -2.005 18.387 1.00 95.38 102 GLY A C 1
ATOM 792 O O . GLY A 1 102 ? -9.083 -2.672 19.152 1.00 95.38 102 GLY A O 1
ATOM 793 N N . MET A 1 103 ? -9.290 -1.367 17.320 1.00 96.44 103 MET A N 1
ATOM 794 C CA . MET A 1 103 ? -7.863 -1.193 17.049 1.00 96.44 103 MET A CA 1
ATOM 795 C C . MET A 1 103 ? -7.549 0.269 16.720 1.00 96.44 103 MET A C 1
ATOM 797 O O . MET A 1 103 ? -8.360 0.976 16.125 1.00 96.44 103 MET A O 1
ATOM 801 N N . THR A 1 104 ? -6.347 0.703 17.084 1.00 97.12 104 THR A N 1
ATOM 802 C CA . THR A 1 104 ? -5.748 1.962 16.633 1.00 97.12 104 THR A CA 1
ATOM 803 C C . THR A 1 104 ? -4.899 1.684 15.400 1.00 97.12 104 THR A C 1
ATOM 805 O O . THR A 1 104 ? -4.227 0.656 15.343 1.00 97.12 104 THR A O 1
ATOM 808 N N . SER A 1 105 ? -4.906 2.592 14.425 1.00 95.06 105 SER A N 1
ATOM 809 C CA . SER A 1 105 ? -4.063 2.499 13.231 1.00 95.06 105 SER A CA 1
ATOM 810 C C . SER A 1 105 ? -3.013 3.600 13.192 1.00 95.06 105 SER A C 1
ATOM 812 O O . SER A 1 105 ? -3.317 4.751 13.511 1.00 95.06 105 SER A O 1
ATOM 814 N N . LYS A 1 106 ? -1.822 3.280 12.693 1.00 95.38 106 LYS A N 1
ATOM 815 C CA . LYS A 1 106 ? -0.829 4.266 12.251 1.00 95.38 106 LYS A CA 1
ATOM 816 C C . LYS A 1 106 ? -0.402 3.951 10.819 1.00 95.38 106 LYS A C 1
ATOM 818 O O . LYS A 1 106 ? -0.320 2.783 10.440 1.00 95.38 106 LYS A O 1
ATOM 823 N N . GLU A 1 107 ? -0.143 4.984 10.033 1.00 94.25 107 GLU A N 1
ATOM 824 C CA . GLU A 1 107 ? 0.403 4.815 8.689 1.00 94.25 107 GLU A CA 1
ATOM 825 C C . GLU A 1 107 ? 1.881 4.409 8.769 1.00 94.25 107 GLU A C 1
ATOM 827 O O . GLU A 1 107 ? 2.652 4.984 9.538 1.00 94.25 107 GLU A O 1
ATOM 832 N N . GLU A 1 108 ? 2.266 3.414 7.978 1.00 91.69 108 GLU A N 1
ATOM 833 C CA . GLU A 1 108 ? 3.652 3.007 7.749 1.00 91.69 108 GLU A CA 1
ATOM 834 C C . GLU A 1 108 ? 3.924 2.944 6.242 1.00 91.69 108 GLU A C 1
ATOM 836 O O . GLU A 1 108 ? 3.002 2.925 5.427 1.00 91.69 108 GLU A O 1
ATOM 841 N N . TYR A 1 109 ? 5.194 2.913 5.852 1.00 89.62 109 TYR A N 1
ATOM 842 C CA . TYR A 1 109 ? 5.584 2.783 4.455 1.00 89.62 109 TYR A CA 1
ATOM 843 C C . TYR A 1 109 ? 6.863 1.965 4.320 1.00 89.62 109 TYR A C 1
ATOM 845 O O . TYR A 1 109 ? 7.678 1.890 5.240 1.00 89.62 109 TYR A O 1
ATOM 853 N N . ILE A 1 110 ? 7.030 1.361 3.148 1.00 84.88 110 ILE A N 1
ATOM 854 C CA . ILE A 1 110 ? 8.271 0.714 2.731 1.00 84.88 110 ILE A CA 1
ATOM 85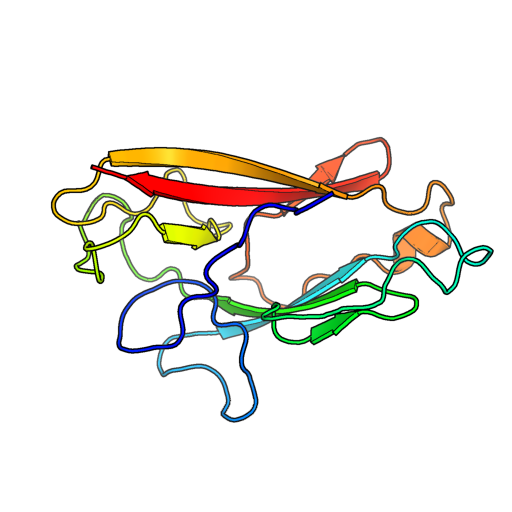5 C C . ILE A 1 110 ? 8.711 1.377 1.433 1.00 84.88 110 ILE A C 1
ATOM 857 O O . ILE A 1 110 ? 7.897 1.558 0.527 1.00 84.88 110 ILE A O 1
ATOM 861 N N . THR A 1 111 ? 9.995 1.720 1.360 1.00 82.94 111 THR A N 1
ATOM 862 C CA . THR A 1 111 ? 10.622 2.294 0.170 1.00 82.94 111 THR A CA 1
ATOM 863 C C . THR A 1 111 ? 11.665 1.327 -0.376 1.00 82.94 111 THR A C 1
ATOM 865 O O . THR A 1 111 ? 12.500 0.821 0.374 1.00 82.94 111 THR A O 1
ATOM 868 N N . TRP A 1 112 ? 11.611 1.075 -1.681 1.00 80.62 112 TRP A N 1
ATOM 869 C CA . TRP A 1 112 ? 12.589 0.277 -2.411 1.00 80.62 112 TRP A CA 1
ATOM 870 C C . TRP A 1 112 ? 13.355 1.167 -3.384 1.00 80.62 112 TRP A C 1
ATOM 872 O O . TRP A 1 112 ? 12.731 1.893 -4.161 1.00 80.62 112 TRP A O 1
ATOM 882 N N . ASP A 1 113 ? 14.686 1.055 -3.361 1.00 73.88 113 ASP A N 1
ATOM 883 C CA . ASP A 1 113 ? 15.558 1.643 -4.384 1.00 73.88 113 ASP A CA 1
ATOM 884 C C . ASP A 1 113 ? 15.196 1.019 -5.740 1.00 73.88 113 ASP A C 1
ATOM 886 O O . ASP A 1 113 ? 15.227 -0.208 -5.918 1.00 73.88 113 ASP A O 1
ATOM 890 N N . ASN A 1 114 ? 14.791 1.874 -6.670 1.00 69.62 114 ASN A N 1
ATOM 891 C CA . ASN A 1 114 ? 14.498 1.506 -8.045 1.00 69.62 114 ASN A CA 1
ATOM 892 C C . ASN A 1 114 ? 15.645 1.982 -8.927 1.00 69.62 114 ASN A C 1
ATOM 894 O O . ASN A 1 114 ? 16.256 3.014 -8.684 1.00 69.62 114 ASN A O 1
ATOM 898 N N . ALA A 1 115 ? 15.931 1.251 -9.996 1.00 63.94 115 ALA A N 1
ATOM 899 C CA . ALA A 1 115 ? 17.106 1.515 -10.808 1.00 63.94 115 ALA A CA 1
ATOM 900 C C . ALA A 1 115 ? 17.230 2.980 -11.295 1.00 63.94 115 ALA A C 1
ATOM 902 O O . ALA A 1 115 ? 16.440 3.459 -12.104 1.00 63.94 115 ALA A O 1
ATOM 903 N N . ASN A 1 116 ? 18.328 3.636 -10.896 1.00 58.44 116 ASN A N 1
ATOM 904 C CA . ASN A 1 116 ? 18.708 5.018 -11.244 1.00 58.44 116 ASN A CA 1
ATOM 905 C C . ASN A 1 116 ? 19.008 5.263 -12.739 1.00 58.44 116 ASN A C 1
ATOM 907 O O . ASN A 1 116 ? 19.579 6.297 -13.094 1.00 58.44 116 ASN A O 1
ATOM 911 N N . ASN A 1 117 ? 18.703 4.317 -13.631 1.00 59.59 117 ASN A N 1
ATOM 912 C CA . ASN A 1 117 ? 18.875 4.509 -15.065 1.00 59.59 117 ASN A CA 1
ATOM 913 C C . ASN A 1 117 ? 17.503 4.651 -15.746 1.00 59.59 117 ASN A C 1
ATOM 915 O O . ASN A 1 117 ? 16.544 3.932 -15.464 1.00 59.59 117 ASN A O 1
ATOM 919 N N . SER A 1 118 ? 17.412 5.592 -16.684 1.00 55.81 118 SER A N 1
ATOM 920 C CA . SER A 1 118 ? 16.170 5.930 -17.390 1.00 55.81 118 SER A CA 1
ATOM 921 C C . SER A 1 118 ? 15.626 4.806 -18.288 1.00 55.81 118 SER A C 1
ATOM 923 O O . SER A 1 118 ? 14.517 4.921 -18.814 1.00 55.81 118 SER A O 1
ATOM 925 N N . GLN A 1 119 ? 16.383 3.723 -18.493 1.00 56.16 119 GLN A N 1
ATOM 926 C CA . GLN A 1 119 ? 15.952 2.544 -19.247 1.00 56.16 119 GLN A CA 1
ATOM 927 C C . GLN A 1 119 ? 15.197 1.533 -18.378 1.00 56.16 119 GLN A C 1
ATOM 929 O O . GLN A 1 119 ? 14.212 0.980 -18.857 1.00 56.16 119 GLN A O 1
ATOM 934 N N . LEU A 1 120 ? 15.612 1.336 -17.127 1.00 55.06 120 LEU A N 1
ATOM 935 C CA . LEU A 1 120 ? 15.017 0.411 -16.160 1.00 55.06 120 LEU A CA 1
ATOM 936 C C . LEU A 1 120 ? 13.797 1.035 -15.465 1.00 55.06 120 LEU A C 1
ATOM 938 O O . LEU A 1 120 ? 12.801 0.356 -15.237 1.00 55.06 120 LEU A O 1
ATOM 942 N N . TYR A 1 121 ? 13.771 2.365 -15.299 1.00 58.00 121 TYR A N 1
ATOM 943 C CA . TYR A 1 121 ? 12.551 3.081 -14.895 1.00 58.00 121 TYR A CA 1
ATOM 944 C C . TYR A 1 121 ? 11.332 2.758 -15.785 1.00 58.00 121 TYR A C 1
ATOM 946 O O . TYR A 1 121 ? 10.199 2.720 -15.306 1.00 58.00 121 TYR A O 1
ATOM 954 N N . LYS A 1 122 ? 11.543 2.450 -17.077 1.00 62.09 122 LYS A N 1
ATOM 955 C CA . LYS A 1 122 ? 10.457 2.085 -18.010 1.00 62.09 122 LYS A CA 1
ATOM 956 C C . LYS A 1 122 ? 9.694 0.829 -17.596 1.00 62.09 122 LYS A C 1
ATOM 958 O O . LYS A 1 122 ? 8.622 0.571 -18.145 1.00 62.09 122 LYS A O 1
ATOM 963 N N . ASN A 1 123 ? 10.234 0.039 -16.672 1.00 75.00 123 ASN A N 1
ATOM 964 C CA . ASN A 1 123 ? 9.559 -1.148 -16.199 1.00 75.00 123 ASN A CA 1
ATOM 965 C C . ASN A 1 123 ? 8.550 -0.877 -15.086 1.00 75.00 123 ASN A C 1
ATOM 967 O O . ASN A 1 123 ? 7.664 -1.716 -14.921 1.00 75.00 123 ASN A O 1
ATOM 971 N N . TYR A 1 124 ? 8.577 0.284 -14.416 1.00 85.69 124 TYR A N 1
ATOM 972 C CA . TYR A 1 124 ? 7.527 0.615 -13.455 1.00 85.69 124 TYR A CA 1
ATOM 973 C C . TYR A 1 124 ? 6.148 0.560 -14.120 1.00 85.69 124 TYR A C 1
ATOM 975 O O . TYR A 1 124 ? 5.897 1.211 -15.138 1.00 85.69 124 TYR A O 1
ATOM 983 N N . LYS A 1 125 ? 5.248 -0.255 -13.565 1.00 89.38 125 LYS A N 1
ATOM 984 C CA . LYS A 1 125 ? 3.891 -0.406 -14.095 1.00 89.38 125 LYS A CA 1
ATOM 985 C C . LYS A 1 125 ? 2.915 -0.811 -13.004 1.00 89.38 125 LYS A C 1
ATOM 987 O O . LYS A 1 125 ? 3.199 -1.726 -12.236 1.00 89.38 125 LYS A O 1
ATOM 992 N N . ILE A 1 126 ? 1.736 -0.199 -13.037 1.00 90.56 126 ILE A N 1
ATOM 993 C CA . ILE A 1 126 ? 0.547 -0.601 -12.287 1.00 90.56 126 ILE A CA 1
ATOM 994 C C . ILE A 1 126 ? -0.609 -0.824 -13.271 1.00 90.56 126 ILE A C 1
ATOM 996 O O . ILE A 1 126 ? -0.683 -0.131 -14.285 1.00 90.56 126 ILE A O 1
ATOM 1000 N N . THR A 1 127 ? -1.438 -1.850 -13.062 1.00 90.19 127 THR A N 1
ATOM 1001 C CA . THR A 1 127 ? -2.387 -2.343 -14.094 1.00 90.19 127 THR A CA 1
ATOM 1002 C C . THR A 1 127 ? -3.871 -2.244 -13.757 1.00 90.19 127 THR A C 1
ATOM 1004 O O . THR A 1 127 ? -4.693 -2.721 -14.532 1.00 90.19 127 THR A O 1
ATOM 1007 N N . SER A 1 128 ? -4.222 -1.601 -12.648 1.00 88.00 128 SER A N 1
ATOM 1008 C CA . SER A 1 128 ? -5.605 -1.365 -12.226 1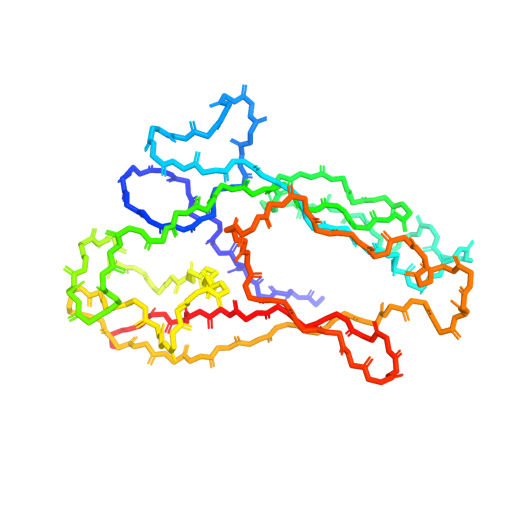.00 88.00 128 SER A CA 1
ATOM 1009 C C . SER A 1 128 ? -5.737 0.074 -11.748 1.00 88.00 128 SER A C 1
ATOM 1011 O O . SER A 1 128 ? -4.793 0.578 -11.145 1.00 88.00 128 SER A O 1
ATOM 1013 N N . ASP A 1 129 ? -6.891 0.706 -11.976 1.00 88.50 129 ASP A N 1
ATOM 1014 C CA . ASP A 1 129 ? -7.218 2.035 -11.433 1.00 88.50 129 ASP A CA 1
ATOM 1015 C C . ASP A 1 129 ? -7.462 1.986 -9.919 1.00 88.50 129 ASP A C 1
ATOM 1017 O O . ASP A 1 129 ? -7.252 2.970 -9.211 1.00 88.50 129 ASP A O 1
ATOM 1021 N N . ILE A 1 130 ? -7.882 0.823 -9.415 1.00 86.00 130 ILE A N 1
ATOM 1022 C CA . ILE A 1 130 ? -8.045 0.537 -7.991 1.00 86.00 130 ILE A CA 1
ATOM 1023 C C . ILE A 1 130 ? -6.858 -0.318 -7.570 1.00 86.00 130 ILE A C 1
ATOM 1025 O O . ILE A 1 130 ? -6.738 -1.473 -7.993 1.00 86.00 130 ILE A O 1
ATOM 1029 N N . HIS A 1 131 ? -5.940 0.268 -6.809 1.00 88.81 131 HIS A N 1
ATOM 1030 C CA . HIS A 1 131 ? -4.623 -0.315 -6.588 1.00 88.81 131 HIS A CA 1
ATOM 1031 C C . HIS A 1 131 ? -4.006 0.130 -5.249 1.00 88.81 131 HIS A C 1
ATOM 1033 O O . HIS A 1 131 ? -4.480 1.094 -4.642 1.00 88.81 131 HIS A O 1
ATOM 1039 N N . PRO A 1 132 ? -2.927 -0.521 -4.771 1.00 89.94 132 PRO A N 1
ATOM 1040 C CA . PRO A 1 132 ? -2.165 -0.044 -3.618 1.00 89.94 132 PRO A CA 1
ATOM 1041 C C . PRO A 1 132 ? -1.710 1.404 -3.785 1.00 89.94 132 PRO A C 1
ATOM 1043 O O . PRO A 1 132 ? -1.238 1.777 -4.857 1.00 89.94 132 PRO A O 1
ATOM 1046 N N . LEU A 1 133 ? -1.769 2.217 -2.736 1.00 90.06 133 LEU A N 1
ATOM 1047 C CA . LEU A 1 133 ? -1.172 3.543 -2.737 1.00 90.06 133 LEU A CA 1
ATOM 1048 C C . LEU A 1 133 ? 0.345 3.388 -2.866 1.00 90.06 133 LEU A C 1
ATOM 1050 O O . LEU A 1 133 ? 1.022 2.921 -1.945 1.00 90.06 133 LEU A O 1
ATOM 1054 N N . VAL A 1 134 ? 0.851 3.778 -4.032 1.00 90.00 134 VAL A N 1
ATOM 1055 C CA . VAL A 1 134 ? 2.260 3.703 -4.401 1.00 90.00 134 VAL A CA 1
ATOM 1056 C C . VAL A 1 134 ? 2.677 5.048 -4.971 1.00 90.00 134 VAL A C 1
ATOM 1058 O O . VAL A 1 134 ? 2.032 5.558 -5.886 1.00 90.00 134 VAL A O 1
ATOM 1061 N N . ASN A 1 135 ? 3.768 5.593 -4.444 1.00 90.31 135 ASN A N 1
ATOM 1062 C CA . ASN A 1 135 ? 4.401 6.805 -4.947 1.00 90.31 135 ASN A CA 1
ATOM 1063 C C . ASN A 1 135 ? 5.768 6.471 -5.538 1.00 90.31 135 ASN A C 1
ATOM 1065 O O . ASN A 1 135 ? 6.482 5.612 -5.023 1.00 90.31 135 ASN A O 1
ATOM 1069 N N . VAL A 1 136 ? 6.133 7.196 -6.592 1.00 86.44 136 VAL A N 1
ATOM 1070 C CA . VAL A 1 136 ? 7.468 7.157 -7.189 1.00 86.44 136 VAL A CA 1
ATOM 1071 C C . VAL A 1 136 ? 8.164 8.476 -6.871 1.00 86.44 136 VAL A C 1
ATOM 1073 O O . VAL A 1 136 ? 7.601 9.540 -7.140 1.00 86.44 136 VAL A O 1
ATOM 1076 N N . THR A 1 137 ? 9.350 8.426 -6.264 1.00 81.50 137 THR A N 1
ATOM 1077 C CA . THR A 1 137 ? 10.119 9.635 -5.925 1.00 81.50 137 THR A CA 1
ATOM 1078 C C . THR A 1 137 ? 10.815 10.221 -7.159 1.00 81.50 137 THR A C 1
ATOM 1080 O O . THR A 1 137 ? 10.849 9.611 -8.229 1.00 81.50 137 THR A O 1
ATOM 1083 N N . SER A 1 138 ? 11.403 11.416 -7.023 1.00 77.62 138 SER A N 1
ATOM 1084 C CA . SER A 1 138 ? 12.248 12.010 -8.073 1.00 77.62 138 SER A CA 1
ATOM 1085 C C . SER A 1 138 ? 13.483 11.169 -8.396 1.00 77.62 138 SER A C 1
ATOM 1087 O O . SER A 1 138 ? 13.972 11.224 -9.521 1.00 77.62 138 SER A O 1
ATOM 1089 N N . ASP A 1 139 ? 13.948 10.386 -7.421 1.00 76.38 139 ASP A N 1
ATOM 1090 C CA . ASP A 1 139 ? 15.082 9.467 -7.548 1.00 76.38 139 ASP A CA 1
ATOM 1091 C C . ASP A 1 139 ? 14.635 8.069 -8.010 1.00 76.38 139 ASP A C 1
ATOM 1093 O O . ASP A 1 139 ? 15.428 7.137 -8.044 1.00 76.38 139 ASP A O 1
ATOM 1097 N N . PHE A 1 140 ? 13.369 7.949 -8.425 1.00 78.94 140 PHE A N 1
ATOM 1098 C CA . PHE A 1 140 ? 12.691 6.753 -8.925 1.00 78.94 140 PHE A CA 1
ATOM 1099 C C . PHE A 1 140 ? 12.339 5.684 -7.893 1.00 78.94 140 PHE A C 1
ATOM 1101 O O . PHE A 1 140 ? 11.672 4.719 -8.273 1.00 78.94 140 PHE A O 1
ATOM 1108 N N . ASP A 1 141 ? 12.679 5.871 -6.619 1.00 82.81 141 ASP A N 1
ATOM 1109 C CA . ASP A 1 141 ? 12.315 4.946 -5.545 1.00 82.81 141 ASP A CA 1
ATOM 1110 C C . ASP A 1 141 ? 10.808 4.700 -5.489 1.00 82.81 141 ASP A C 1
ATOM 1112 O O . ASP A 1 141 ? 9.991 5.619 -5.615 1.00 82.81 141 ASP A O 1
ATOM 1116 N N . ILE A 1 142 ? 10.440 3.448 -5.233 1.00 84.88 142 ILE A N 1
ATOM 1117 C CA . ILE A 1 142 ? 9.047 3.037 -5.088 1.00 84.88 142 ILE A CA 1
ATOM 1118 C C . ILE A 1 142 ? 8.700 3.026 -3.608 1.00 84.88 142 ILE A C 1
ATOM 1120 O O . ILE A 1 142 ? 9.311 2.291 -2.840 1.00 84.88 142 ILE A O 1
ATOM 1124 N N . THR A 1 143 ? 7.704 3.808 -3.199 1.00 88.81 143 THR A N 1
ATOM 1125 C CA . THR A 1 143 ? 7.180 3.813 -1.827 1.00 88.81 143 THR A CA 1
ATOM 1126 C C . THR A 1 143 ? 5.761 3.270 -1.802 1.00 88.81 143 THR A C 1
ATOM 1128 O O . THR A 1 143 ? 4.882 3.833 -2.449 1.00 88.81 143 THR A O 1
ATOM 1131 N N . MET A 1 144 ? 5.523 2.206 -1.034 1.00 88.19 144 MET A N 1
ATOM 1132 C CA . MET A 1 144 ? 4.188 1.653 -0.784 1.00 88.19 144 MET A CA 1
ATOM 1133 C C . MET A 1 144 ? 3.759 1.936 0.650 1.00 88.19 144 MET A C 1
ATOM 1135 O O . MET A 1 144 ? 4.561 1.811 1.576 1.00 88.19 144 MET A O 1
ATOM 1139 N N . TYR A 1 145 ? 2.488 2.289 0.824 1.00 91.00 145 TYR A N 1
ATOM 1140 C CA . TYR A 1 145 ? 1.927 2.690 2.111 1.00 91.00 145 TYR A CA 1
ATOM 1141 C C . TYR A 1 145 ? 1.044 1.595 2.708 1.00 91.00 145 TYR A C 1
ATOM 1143 O O . TYR A 1 145 ? 0.297 0.909 2.008 1.00 91.00 145 TYR A O 1
ATOM 1151 N N . PHE A 1 146 ? 1.094 1.482 4.028 1.00 91.25 146 PHE A N 1
ATOM 1152 C CA . PHE A 1 146 ? 0.391 0.495 4.830 1.00 91.25 146 PHE A CA 1
ATOM 1153 C C . PHE A 1 146 ? -0.259 1.162 6.041 1.00 91.25 146 PHE A C 1
ATOM 1155 O O . PHE A 1 146 ? 0.140 2.236 6.486 1.00 91.25 146 PHE A O 1
ATOM 1162 N N . CYS A 1 147 ? -1.236 0.480 6.614 1.00 93.25 147 CYS A N 1
ATOM 1163 C CA . CYS A 1 147 ? -1.850 0.809 7.884 1.00 93.25 147 CYS A CA 1
ATOM 1164 C C . CYS A 1 147 ? -1.522 -0.306 8.872 1.00 93.25 147 CYS A C 1
ATOM 1166 O O . CYS A 1 147 ? -1.923 -1.451 8.668 1.00 93.25 147 CYS A O 1
ATOM 1168 N N . TYR A 1 148 ? -0.775 0.027 9.921 1.00 93.69 148 TYR A N 1
ATOM 1169 C CA . TYR A 1 148 ? -0.462 -0.877 11.022 1.00 93.69 148 TYR A CA 1
ATOM 1170 C C . TYR A 1 148 ? -1.500 -0.731 12.129 1.00 93.69 148 TYR A C 1
ATOM 1172 O O . TYR A 1 148 ? -1.653 0.359 12.687 1.00 93.69 148 TYR A O 1
ATOM 1180 N N . TYR A 1 149 ? -2.171 -1.826 12.472 1.00 92.31 149 TYR A N 1
ATOM 1181 C CA . TYR A 1 149 ? -3.227 -1.867 13.476 1.00 92.31 149 TYR A CA 1
ATOM 1182 C C . TYR A 1 149 ? -2.752 -2.553 14.748 1.00 92.31 149 TYR A C 1
ATOM 1184 O O . TYR A 1 149 ? -2.214 -3.658 14.703 1.00 92.31 149 TYR A O 1
ATOM 1192 N N . TYR A 1 150 ? -3.005 -1.924 15.891 1.00 93.44 150 TYR A N 1
ATOM 1193 C CA . TYR A 1 150 ? -2.617 -2.408 17.215 1.00 93.44 150 TYR A CA 1
ATOM 1194 C C . TYR A 1 150 ? -3.675 -2.056 18.273 1.00 93.44 150 TYR A C 1
ATOM 1196 O O . TYR A 1 150 ? -4.602 -1.290 18.006 1.00 93.44 150 TYR A O 1
ATOM 1204 N N . LYS A 1 151 ? -3.559 -2.652 19.462 1.00 91.12 151 LYS A N 1
ATOM 1205 C CA . LYS A 1 151 ? -4.378 -2.334 20.641 1.00 91.12 151 LYS A CA 1
ATOM 1206 C C . LYS A 1 151 ? -3.593 -1.464 21.610 1.00 91.12 151 LYS A C 1
ATOM 1208 O O . LYS A 1 151 ? -2.371 -1.709 21.728 1.00 91.12 151 LYS A O 1
#

Foldseek 3Di:
DDDDPAPQDDDDDDFAWDQDPPPDAPPQWDKKKWKAFAPDPPCQPPQPDDDDDGH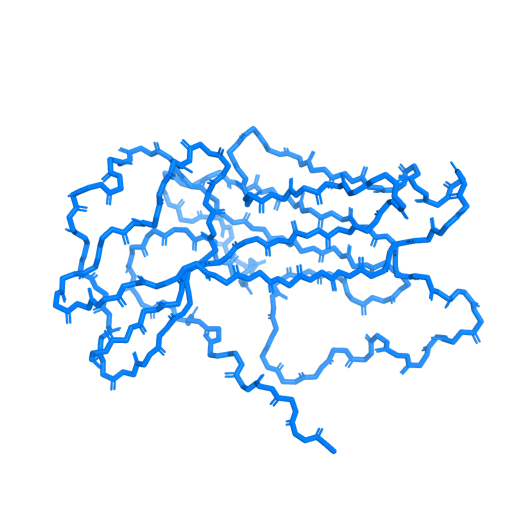ADRGRMTIHITIHHDPDQLVDADEDPAPDKHKHFAKQPHPDHRHHPPKDKDKDKDKGQGDQDPVRLVGGDIDDPTDGDWDQDPSRIIMTMMIIIHD